Protein AF-A0A6S7HJU1-F1 (afdb_monomer_lite)

pLDDT: mean 85.13, std 16.77, range [39.44, 98.19]

Organism: Paramuricea clavata (NCBI:txid317549)

Secondary structure (DSSP, 8-state):
--HHHH-GGG--SS--HHHHHHHHHHHHHHHHHHHH-TT-SSTTTTTSPTTS-HHHHHHHHHHTTPPPPPPGGGHHHHHTTTHHHHHHHHHHT-SSGGGSPPHHHHHHHHHHHHHHHHH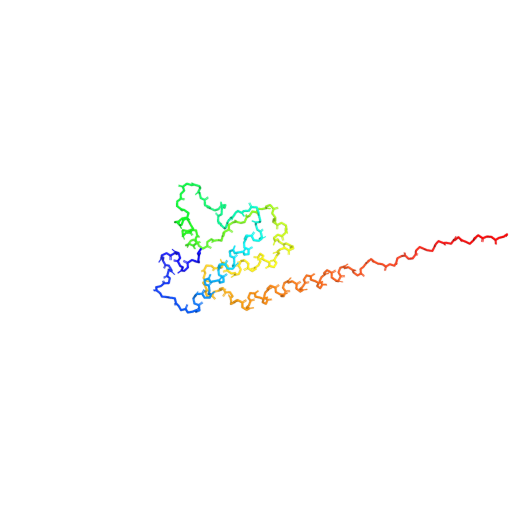HHHHHTTS--------------

Radius of gyration: 23.56 Å; chains: 1; bounding box: 69×28×81 Å

Structure (mmCIF, N/CA/C/O backbone):
data_AF-A0A6S7HJU1-F1
#
_entry.id   AF-A0A6S7HJU1-F1
#
loop_
_atom_site.group_PDB
_atom_site.id
_atom_site.type_symbol
_atom_site.label_atom_id
_atom_site.label_alt_id
_atom_site.label_comp_id
_atom_site.label_asym_id
_atom_site.label_entity_id
_atom_site.label_seq_id
_atom_site.pdbx_PDB_ins_code
_atom_site.Cartn_x
_atom_site.Cartn_y
_atom_site.Cartn_z
_atom_site.occupancy
_atom_site.B_iso_or_equiv
_atom_site.auth_seq_id
_atom_site.auth_comp_id
_atom_site.auth_asym_id
_atom_site.auth_atom_id
_atom_site.pdbx_PDB_model_num
ATOM 1 N N . MET A 1 1 ? 4.747 5.275 -5.268 1.00 88.94 1 MET A N 1
ATOM 2 C CA . MET A 1 1 ? 4.652 4.567 -6.567 1.00 88.94 1 MET A CA 1
ATOM 3 C C . MET A 1 1 ? 4.819 3.073 -6.321 1.00 88.94 1 MET A C 1
ATOM 5 O O . MET A 1 1 ? 5.404 2.730 -5.296 1.00 88.94 1 MET A O 1
ATOM 9 N N . ALA A 1 2 ? 4.270 2.217 -7.187 1.00 94.69 2 ALA A N 1
ATOM 10 C CA . ALA A 1 2 ? 4.447 0.766 -7.086 1.00 94.69 2 ALA A CA 1
ATOM 11 C C . ALA A 1 2 ? 5.865 0.339 -7.531 1.00 94.69 2 ALA A C 1
ATOM 13 O O . ALA A 1 2 ? 6.473 1.054 -8.337 1.00 94.69 2 ALA A O 1
ATOM 14 N N . PRO A 1 3 ? 6.408 -0.786 -7.026 1.00 94.94 3 PRO A N 1
ATOM 15 C CA . PRO A 1 3 ? 7.753 -1.257 -7.359 1.00 94.94 3 PRO A CA 1
ATOM 16 C C . PRO A 1 3 ? 7.989 -1.407 -8.861 1.00 94.94 3 PRO A C 1
ATOM 18 O O . PRO A 1 3 ? 8.983 -0.912 -9.371 1.00 94.94 3 PRO A O 1
ATOM 21 N N . GLU A 1 4 ? 7.044 -1.990 -9.587 1.00 95.31 4 GLU A N 1
ATOM 22 C CA . GLU A 1 4 ? 7.102 -2.230 -11.032 1.00 95.31 4 GLU A CA 1
ATOM 23 C C . GLU A 1 4 ? 6.998 -0.952 -11.887 1.00 95.31 4 GLU A C 1
ATOM 25 O O . GLU A 1 4 ? 7.102 -1.009 -13.108 1.00 95.31 4 GLU A O 1
ATOM 30 N N . ILE A 1 5 ? 6.811 0.209 -11.255 1.00 94.56 5 ILE A N 1
ATOM 31 C CA . ILE A 1 5 ? 6.892 1.529 -11.895 1.00 94.56 5 ILE A CA 1
ATOM 32 C C . ILE A 1 5 ? 8.218 2.220 -11.558 1.00 94.56 5 ILE A C 1
ATOM 34 O O . ILE A 1 5 ? 8.774 2.932 -12.391 1.00 94.56 5 ILE A O 1
ATOM 38 N N . LEU A 1 6 ? 8.716 2.034 -10.333 1.00 92.44 6 LEU A N 1
ATOM 39 C CA . LEU A 1 6 ? 9.854 2.785 -9.801 1.00 92.44 6 LEU A CA 1
ATOM 40 C C . LEU A 1 6 ? 11.195 2.055 -9.953 1.00 92.44 6 LEU A C 1
ATOM 42 O O . LEU A 1 6 ? 12.204 2.682 -10.255 1.00 92.44 6 LEU A O 1
ATOM 46 N N . VAL A 1 7 ? 11.212 0.742 -9.719 1.00 91.94 7 VAL A N 1
ATOM 47 C CA . VAL A 1 7 ? 12.427 -0.072 -9.605 1.00 91.94 7 VAL A CA 1
ATOM 48 C C . VAL A 1 7 ? 12.906 -0.483 -10.986 1.00 91.94 7 VAL A C 1
ATOM 50 O O . VAL A 1 7 ? 12.296 -1.323 -11.646 1.00 91.94 7 VAL A O 1
ATOM 53 N N . LYS A 1 8 ? 14.044 0.064 -11.421 1.00 87.56 8 LYS A N 1
ATOM 54 C CA . LYS A 1 8 ? 14.545 -0.104 -12.798 1.00 87.56 8 LYS A CA 1
ATOM 55 C C . LYS A 1 8 ? 14.724 -1.561 -13.215 1.00 87.56 8 LYS A C 1
ATOM 57 O O . LYS A 1 8 ? 14.483 -1.895 -14.371 1.00 87.56 8 LYS A O 1
ATOM 62 N N . SER A 1 9 ? 15.121 -2.438 -12.292 1.00 86.25 9 SER A N 1
ATOM 63 C CA . SER A 1 9 ? 15.359 -3.855 -12.594 1.00 86.25 9 SER A CA 1
ATOM 64 C C . SER A 1 9 ? 14.086 -4.666 -12.857 1.00 86.25 9 SER A C 1
ATOM 66 O O . SER A 1 9 ? 14.176 -5.724 -13.473 1.00 86.25 9 SER A O 1
ATOM 68 N N . CYS A 1 10 ? 12.917 -4.202 -12.408 1.00 84.25 10 CYS A N 1
ATOM 69 C CA . CYS A 1 10 ? 11.624 -4.860 -12.638 1.00 84.25 10 CYS A CA 1
ATOM 70 C C . CYS A 1 10 ? 10.558 -3.909 -13.204 1.00 84.25 10 CYS A C 1
ATOM 72 O O . CYS A 1 10 ? 9.368 -4.214 -13.154 1.00 84.25 10 CYS A O 1
ATOM 74 N N . CYS A 1 11 ? 10.987 -2.769 -13.751 1.00 90.62 11 CYS A N 1
ATOM 75 C CA . CYS A 1 11 ? 10.094 -1.763 -14.299 1.00 90.62 11 CYS A CA 1
ATOM 76 C C . CYS A 1 11 ? 9.361 -2.304 -15.535 1.00 90.62 11 CYS A C 1
ATOM 78 O O . CYS A 1 11 ? 9.965 -2.921 -16.422 1.00 90.62 11 CYS A O 1
ATOM 80 N N . LEU A 1 12 ? 8.053 -2.064 -15.597 1.00 90.94 12 LEU A N 1
ATOM 81 C CA . LEU A 1 12 ? 7.220 -2.413 -16.739 1.00 90.94 12 LEU A CA 1
ATOM 82 C C . LEU A 1 12 ? 7.686 -1.646 -17.982 1.00 90.94 12 LEU A C 1
ATOM 84 O O . LEU A 1 12 ? 7.680 -0.419 -18.020 1.00 90.94 12 LEU A O 1
ATOM 88 N N . LYS A 1 13 ? 8.042 -2.380 -19.040 1.00 90.75 13 LYS A N 1
ATOM 89 C CA . LYS A 1 13 ? 8.365 -1.790 -20.354 1.00 90.75 13 LYS A CA 1
ATOM 90 C C . LYS A 1 13 ? 7.117 -1.297 -21.093 1.00 90.75 13 LYS A C 1
ATOM 92 O O . LYS A 1 13 ? 7.195 -0.396 -21.920 1.00 90.75 13 LYS A O 1
ATOM 97 N N . SER A 1 14 ? 5.980 -1.912 -20.793 1.00 92.94 14 SER A N 1
ATOM 98 C CA . SER A 1 14 ? 4.642 -1.570 -21.264 1.00 92.94 14 SER A CA 1
ATOM 99 C C . SER A 1 14 ? 3.649 -1.999 -20.190 1.00 92.94 14 SER A C 1
ATOM 101 O O . SER A 1 14 ? 3.872 -3.033 -19.562 1.00 92.94 14 SER A O 1
ATOM 103 N N . ALA A 1 15 ? 2.566 -1.249 -20.002 1.00 94.00 15 ALA A N 1
ATOM 104 C CA . ALA A 1 15 ? 1.537 -1.576 -19.020 1.00 94.00 15 ALA A CA 1
ATOM 105 C C . ALA A 1 15 ? 0.236 -1.976 -19.721 1.00 94.00 15 ALA A C 1
ATOM 107 O O . ALA A 1 15 ? -0.316 -1.211 -20.516 1.00 94.00 15 ALA A O 1
ATOM 108 N N . SER A 1 16 ? -0.255 -3.174 -19.422 1.00 96.62 16 SER A N 1
ATOM 109 C CA . SER A 1 16 ? -1.626 -3.573 -19.717 1.00 96.62 16 SER A CA 1
ATOM 110 C C . SER A 1 16 ? -2.599 -2.925 -18.727 1.00 96.62 16 SER A C 1
ATOM 112 O O . SER A 1 16 ? -2.206 -2.389 -17.691 1.00 96.62 16 SER A O 1
ATOM 114 N N . LEU A 1 17 ? -3.901 -3.006 -19.012 1.00 96.81 17 LEU A N 1
ATOM 115 C CA . LEU A 1 17 ? -4.919 -2.554 -18.062 1.00 96.81 17 LEU A CA 1
ATOM 116 C C . LEU A 1 17 ? -4.845 -3.315 -16.726 1.00 96.81 17 LEU A C 1
ATOM 118 O O . LEU A 1 17 ? -5.127 -2.732 -15.682 1.00 96.81 17 LEU A O 1
ATOM 122 N N . ASP A 1 18 ? -4.492 -4.603 -16.750 1.00 96.06 18 ASP A N 1
ATOM 123 C CA . ASP A 1 18 ? -4.371 -5.394 -15.522 1.00 96.06 18 ASP A CA 1
ATOM 124 C C . ASP A 1 18 ? -3.184 -4.929 -14.671 1.00 96.06 18 ASP A C 1
ATOM 126 O O . ASP A 1 18 ? -3.334 -4.730 -13.467 1.00 96.06 18 ASP A O 1
ATOM 130 N N . ASP A 1 19 ? -2.053 -4.616 -15.310 1.00 96.31 19 ASP A N 1
ATOM 131 C CA . ASP A 1 19 ? -0.889 -4.050 -14.622 1.00 96.31 19 ASP A CA 1
ATOM 132 C C . ASP A 1 19 ? -1.253 -2.743 -13.908 1.00 96.31 19 ASP A C 1
ATOM 134 O O . ASP A 1 19 ? -0.949 -2.564 -12.729 1.00 96.31 19 ASP A O 1
ATOM 138 N N . LEU A 1 20 ? -1.984 -1.850 -14.587 1.00 96.81 20 LEU A N 1
ATOM 139 C CA . LEU A 1 20 ? -2.431 -0.586 -13.994 1.00 96.81 20 LEU A CA 1
ATOM 140 C C . LEU A 1 20 ? -3.358 -0.810 -12.791 1.00 96.81 20 LEU A C 1
ATOM 142 O O . LEU A 1 20 ? -3.202 -0.144 -11.770 1.00 96.81 20 LEU A O 1
ATOM 146 N N . LYS A 1 21 ? -4.255 -1.804 -12.845 1.00 97.75 21 LYS A N 1
ATOM 147 C CA . LYS A 1 21 ? -5.084 -2.174 -11.685 1.00 97.75 21 LYS A CA 1
ATOM 148 C C . LYS A 1 21 ? -4.238 -2.651 -10.505 1.00 97.75 21 LYS A C 1
ATOM 150 O O . LYS A 1 21 ? -4.543 -2.315 -9.363 1.00 97.75 21 LYS A O 1
ATOM 155 N N . LYS A 1 22 ? -3.175 -3.425 -10.744 1.00 97.69 22 LYS A N 1
ATOM 156 C CA . LYS A 1 22 ? -2.264 -3.880 -9.677 1.00 97.69 22 LYS A CA 1
ATOM 157 C C . LYS A 1 22 ? -1.454 -2.730 -9.077 1.00 97.69 22 LYS A C 1
ATOM 159 O O . LYS A 1 22 ? -1.184 -2.748 -7.871 1.00 97.69 22 LYS A O 1
ATOM 164 N N . VAL A 1 23 ? -1.108 -1.725 -9.880 1.00 97.38 23 VAL A N 1
ATOM 165 C CA . VAL A 1 23 ? -0.492 -0.472 -9.414 1.00 97.38 23 VAL A CA 1
ATOM 166 C C . VAL A 1 23 ? -1.470 0.321 -8.540 1.00 97.38 23 VAL A C 1
ATOM 168 O O . VAL A 1 23 ? -1.082 0.791 -7.467 1.00 97.38 23 VAL A O 1
ATOM 171 N N . ASP A 1 24 ? -2.742 0.408 -8.929 1.00 97.88 24 ASP A N 1
ATOM 172 C CA . ASP A 1 24 ? -3.781 1.067 -8.127 1.00 97.88 24 ASP A CA 1
ATOM 173 C C . ASP A 1 24 ? -4.029 0.338 -6.800 1.00 97.88 24 ASP A C 1
ATOM 175 O O . ASP A 1 24 ? -4.146 0.977 -5.753 1.00 97.88 24 ASP A O 1
ATOM 179 N N . VAL A 1 25 ? -4.027 -1.001 -6.798 1.00 98.19 25 VAL A N 1
ATOM 180 C CA . VAL A 1 25 ? -4.112 -1.799 -5.562 1.00 98.19 25 VAL A CA 1
ATOM 181 C C . VAL A 1 25 ? -2.931 -1.499 -4.636 1.00 98.19 25 VAL A C 1
ATOM 183 O O . VAL A 1 25 ? -3.126 -1.320 -3.435 1.00 98.19 25 VAL A O 1
ATOM 186 N N . TRP A 1 26 ? -1.713 -1.367 -5.164 1.00 97.50 26 TRP A N 1
ATOM 187 C CA . TRP A 1 26 ? -0.568 -0.944 -4.353 1.00 97.50 26 TRP A CA 1
ATOM 188 C C . TRP A 1 26 ? -0.781 0.442 -3.736 1.00 97.50 26 TRP A C 1
ATOM 190 O O . TRP A 1 26 ? -0.538 0.638 -2.541 1.00 97.50 26 TRP A O 1
ATOM 200 N N . ALA A 1 27 ? -1.254 1.406 -4.531 1.00 97.19 27 ALA A N 1
ATOM 201 C CA . ALA A 1 27 ? -1.548 2.752 -4.050 1.00 97.19 27 ALA A CA 1
ATOM 202 C C . ALA A 1 27 ? -2.624 2.740 -2.951 1.00 97.19 27 ALA A C 1
ATOM 204 O O . ALA A 1 27 ? -2.447 3.397 -1.925 1.00 97.19 27 ALA A O 1
ATOM 205 N N . LEU A 1 28 ? -3.673 1.927 -3.101 1.00 97.38 28 LEU A N 1
ATOM 206 C CA . LEU A 1 28 ? -4.677 1.691 -2.062 1.00 97.38 28 LEU A CA 1
ATOM 207 C C . LEU A 1 28 ? -4.036 1.156 -0.776 1.00 97.38 28 LEU A C 1
ATOM 209 O O . LEU A 1 28 ? -4.318 1.658 0.311 1.00 97.38 28 LEU A O 1
ATOM 213 N N . GLY A 1 29 ? -3.121 0.191 -0.885 1.00 96.94 29 GLY A N 1
ATOM 214 C CA . GLY A 1 29 ? -2.351 -0.313 0.250 1.00 96.94 29 GLY A CA 1
ATOM 215 C C . GLY A 1 29 ? -1.572 0.784 0.981 1.00 96.94 29 GLY A C 1
ATOM 216 O O . GLY A 1 29 ? -1.530 0.794 2.212 1.00 96.94 29 GLY A O 1
ATOM 217 N N . MET A 1 30 ? -1.006 1.747 0.251 1.00 96.75 30 MET A N 1
ATOM 218 C CA . MET A 1 30 ? -0.319 2.907 0.835 1.00 96.75 30 MET A CA 1
ATOM 219 C C . MET A 1 30 ? -1.277 3.910 1.490 1.00 96.75 30 MET A C 1
ATOM 221 O O . MET A 1 30 ? -0.920 4.528 2.489 1.00 96.75 30 MET A O 1
ATOM 225 N N . VAL A 1 31 ? -2.511 4.039 1.001 1.00 96.50 31 VAL A N 1
ATOM 226 C CA . VAL A 1 31 ? -3.555 4.805 1.703 1.00 96.50 31 VAL A CA 1
ATOM 227 C C . VAL A 1 31 ? -3.909 4.128 3.028 1.00 96.50 31 VAL A C 1
ATOM 229 O O . VAL A 1 31 ? -3.942 4.792 4.063 1.00 96.50 31 VAL A O 1
ATOM 232 N N . MET A 1 32 ? -4.087 2.803 3.028 1.00 96.38 32 MET A N 1
ATOM 233 C CA . MET A 1 32 ? -4.361 2.041 4.252 1.00 96.38 32 MET A CA 1
ATOM 234 C C . MET A 1 32 ? -3.227 2.161 5.277 1.00 96.38 32 MET A C 1
ATOM 236 O O . MET A 1 32 ? -3.505 2.237 6.472 1.00 96.38 32 MET A O 1
ATOM 240 N N . PHE A 1 33 ? -1.966 2.250 4.832 1.00 96.69 33 PHE A N 1
ATOM 241 C CA . PHE A 1 33 ? -0.824 2.533 5.711 1.00 96.69 33 PHE A CA 1
ATOM 242 C C . PHE A 1 33 ? -1.018 3.831 6.502 1.00 96.69 33 PHE A C 1
ATOM 244 O O . PHE A 1 33 ? -0.804 3.842 7.714 1.00 96.69 33 PHE A O 1
ATOM 251 N N . ASN A 1 34 ? -1.441 4.910 5.838 1.00 96.25 34 ASN A N 1
ATOM 252 C CA . ASN A 1 34 ? -1.644 6.204 6.491 1.00 96.25 34 ASN A CA 1
ATOM 253 C C . ASN A 1 34 ? -2.788 6.147 7.511 1.00 96.25 34 ASN A C 1
ATOM 255 O O . ASN A 1 34 ? -2.678 6.727 8.587 1.00 96.25 34 ASN A O 1
ATOM 259 N N . LEU A 1 35 ? -3.859 5.403 7.212 1.00 95.88 35 LEU A N 1
ATOM 260 C CA . LEU A 1 35 ? -4.982 5.239 8.140 1.00 95.88 35 LEU A CA 1
ATOM 261 C C . LEU A 1 35 ? -4.571 4.532 9.435 1.00 95.88 35 LEU A C 1
ATOM 263 O O . LEU A 1 35 ? -5.072 4.873 10.502 1.00 95.88 35 LEU 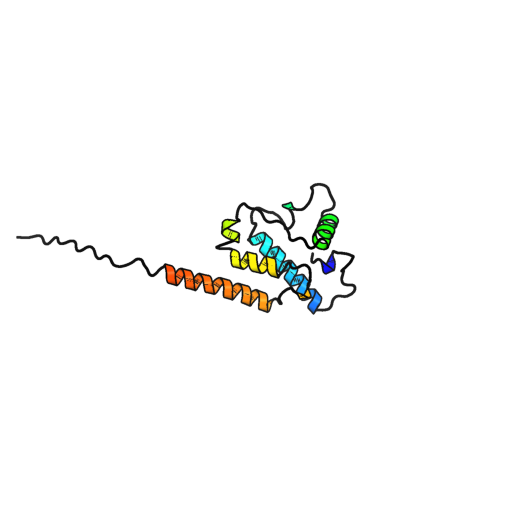A O 1
ATOM 267 N N . VAL A 1 36 ? -3.656 3.562 9.352 1.00 96.06 36 VAL A N 1
ATOM 268 C CA . VAL A 1 36 ? -3.179 2.822 10.531 1.00 96.06 36 VAL A CA 1
ATOM 269 C C . VAL A 1 36 ? -1.960 3.461 11.204 1.00 96.06 36 VAL A C 1
ATOM 271 O O . VAL A 1 36 ? -1.571 3.016 12.282 1.00 96.06 36 VAL A O 1
ATOM 274 N N . ASN A 1 37 ? -1.383 4.519 10.624 1.00 96.75 37 ASN A N 1
ATOM 275 C CA . ASN A 1 37 ? -0.265 5.294 11.177 1.00 96.75 37 ASN A CA 1
ATOM 276 C C . ASN A 1 37 ? -0.559 6.808 11.143 1.00 96.75 37 ASN A C 1
ATOM 278 O O . ASN A 1 37 ? 0.144 7.554 10.458 1.00 96.75 37 ASN A O 1
ATOM 282 N N . PRO A 1 38 ? -1.583 7.291 11.869 1.00 96.25 38 PRO A N 1
ATOM 283 C CA . PRO A 1 38 ? -2.030 8.684 11.767 1.00 96.25 38 PRO A CA 1
ATOM 284 C C . PRO A 1 38 ? -1.022 9.712 12.311 1.00 96.25 38 PRO A C 1
ATOM 286 O O . PRO A 1 38 ? -1.188 10.912 12.108 1.00 96.25 38 PRO A O 1
ATOM 289 N N . ASP A 1 39 ? 0.019 9.275 13.021 1.00 96.12 39 ASP A N 1
ATOM 290 C CA . ASP A 1 39 ? 1.129 10.117 13.474 1.00 96.12 39 ASP A CA 1
ATOM 291 C C . ASP A 1 39 ? 2.252 10.283 12.437 1.00 96.12 39 ASP A C 1
ATOM 293 O O . ASP A 1 39 ? 3.142 11.117 12.623 1.00 96.12 39 ASP A O 1
ATOM 297 N N . LEU A 1 40 ? 2.222 9.521 11.343 1.00 94.69 40 LEU A N 1
ATOM 298 C CA . LEU A 1 40 ? 3.141 9.674 10.219 1.00 94.69 40 LEU A CA 1
ATOM 299 C C . LEU A 1 40 ? 2.486 10.524 9.126 1.00 94.69 40 LEU A C 1
ATOM 301 O O . LEU A 1 40 ? 1.296 10.409 8.852 1.00 94.69 40 LEU A O 1
ATOM 305 N N . LYS A 1 41 ? 3.271 11.383 8.470 1.00 91.81 41 LYS A N 1
ATOM 306 C CA . LYS A 1 41 ? 2.774 12.239 7.381 1.00 91.81 41 LYS A CA 1
ATOM 307 C C . LYS A 1 41 ? 2.674 11.495 6.052 1.00 91.81 41 LYS A C 1
ATOM 309 O O . LYS A 1 41 ? 1.896 11.898 5.195 1.00 91.81 41 LYS A O 1
ATOM 314 N N . GLN A 1 42 ? 3.497 10.463 5.858 1.00 90.38 42 GLN A N 1
ATOM 315 C CA . GLN A 1 42 ? 3.579 9.712 4.607 1.00 90.38 42 GLN A CA 1
ATOM 316 C C . GLN A 1 42 ? 4.213 8.323 4.805 1.00 90.38 42 GLN A C 1
ATOM 318 O O . GLN A 1 42 ? 4.968 8.127 5.768 1.00 90.38 42 GLN A O 1
ATOM 323 N N . PRO A 1 43 ? 3.985 7.376 3.874 1.00 92.50 43 PRO A N 1
ATOM 324 C CA . PRO A 1 43 ? 4.709 6.109 3.836 1.00 92.50 43 PRO A CA 1
ATOM 325 C C . PRO A 1 43 ? 6.227 6.312 3.753 1.00 92.50 43 PRO A C 1
ATOM 327 O O . PRO A 1 43 ? 6.700 7.308 3.206 1.00 92.50 43 PRO A O 1
ATOM 330 N N . PHE A 1 44 ? 6.984 5.353 4.288 1.00 92.44 44 PHE A N 1
ATOM 331 C CA . PHE A 1 44 ? 8.454 5.358 4.357 1.00 92.44 44 PHE A CA 1
ATOM 332 C C . PHE A 1 44 ? 9.080 6.468 5.220 1.00 92.44 44 PHE A C 1
ATOM 334 O O . PHE A 1 44 ? 10.298 6.543 5.317 1.00 92.44 44 PHE A O 1
ATOM 341 N N . GLN A 1 45 ? 8.302 7.313 5.911 1.00 92.25 45 GLN A N 1
ATOM 342 C CA . GLN A 1 45 ? 8.850 8.411 6.728 1.00 92.25 45 GLN A CA 1
ATOM 343 C C . GLN A 1 45 ? 9.912 7.957 7.749 1.00 92.25 45 GLN A C 1
ATOM 345 O O . GLN A 1 45 ? 10.819 8.724 8.061 1.00 92.25 45 GLN A O 1
ATOM 350 N N . LEU A 1 46 ? 9.783 6.739 8.284 1.00 92.56 46 LEU A N 1
ATOM 351 C CA . LEU A 1 46 ? 10.721 6.169 9.256 1.00 92.56 46 LEU A CA 1
ATOM 352 C C . LEU A 1 46 ? 11.888 5.410 8.609 1.00 92.56 46 LEU A C 1
ATOM 354 O O . LEU A 1 46 ? 12.882 5.150 9.278 1.00 92.56 46 LEU A O 1
ATOM 358 N N . ASP A 1 47 ? 11.764 5.053 7.332 1.00 91.12 47 ASP A N 1
ATOM 359 C CA . ASP A 1 47 ? 12.731 4.224 6.608 1.00 91.12 47 ASP A CA 1
ATOM 360 C C . ASP A 1 47 ? 13.769 5.058 5.848 1.00 91.12 47 ASP A C 1
ATOM 362 O O . ASP A 1 47 ? 14.847 4.564 5.520 1.00 91.12 47 ASP A O 1
ATOM 366 N N . LEU A 1 48 ? 13.437 6.316 5.541 1.00 90.06 48 LEU A N 1
ATOM 367 C CA . LEU A 1 48 ? 14.263 7.197 4.723 1.00 90.06 48 LEU A CA 1
ATOM 368 C C . LEU A 1 48 ? 15.174 8.075 5.585 1.00 90.06 48 LEU A C 1
ATOM 370 O O . LEU A 1 48 ? 14.752 8.682 6.572 1.00 90.06 48 LEU A O 1
ATOM 374 N N . VAL A 1 49 ? 16.425 8.202 5.153 1.00 87.81 49 VAL A N 1
ATOM 375 C CA . VAL A 1 49 ? 17.399 9.136 5.713 1.00 87.81 49 VAL A CA 1
ATOM 376 C C . VAL A 1 49 ? 17.070 10.546 5.227 1.00 87.81 49 VAL A C 1
ATOM 378 O O . VAL A 1 49 ? 16.806 10.769 4.039 1.00 87.81 49 VAL A O 1
ATOM 381 N N . ARG A 1 50 ? 17.079 11.505 6.161 1.00 79.31 50 ARG A N 1
ATOM 382 C CA . ARG A 1 50 ? 16.889 12.930 5.855 1.00 79.31 50 ARG A CA 1
ATOM 383 C C . ARG A 1 50 ? 18.033 13.428 4.963 1.00 79.31 50 ARG A C 1
ATOM 385 O O . ARG A 1 50 ? 19.156 12.959 5.086 1.00 79.31 50 ARG A O 1
ATOM 392 N N . ASP A 1 51 ? 17.716 14.354 4.062 1.00 81.31 51 ASP A N 1
ATOM 393 C CA . ASP A 1 51 ? 18.663 15.032 3.156 1.00 81.31 51 ASP A CA 1
ATOM 394 C C . ASP A 1 51 ? 19.246 14.191 2.001 1.00 81.31 51 ASP A C 1
ATOM 396 O O . ASP A 1 51 ? 20.058 14.689 1.223 1.00 81.31 51 ASP A O 1
ATOM 400 N N . ALA A 1 52 ? 18.782 12.952 1.815 1.00 84.56 52 ALA A N 1
ATOM 401 C CA . ALA A 1 52 ? 19.070 12.145 0.628 1.00 84.56 52 ALA A CA 1
ATOM 402 C C . ALA A 1 52 ? 17.868 12.089 -0.335 1.00 84.56 52 ALA A C 1
ATOM 404 O O . ALA A 1 52 ? 16.729 12.388 0.033 1.00 84.56 52 ALA A O 1
ATOM 405 N N . SER A 1 53 ? 18.111 11.681 -1.585 1.00 89.94 53 SER A N 1
ATOM 406 C CA . SER A 1 53 ? 17.053 11.521 -2.589 1.00 89.94 53 SER A CA 1
ATOM 407 C C . SER A 1 53 ? 16.015 10.505 -2.111 1.00 89.94 53 SER A C 1
ATOM 409 O O . SER A 1 53 ? 16.297 9.313 -1.981 1.00 89.94 53 SER A O 1
ATOM 411 N N . ALA A 1 54 ? 14.798 10.972 -1.829 1.00 87.94 54 ALA A N 1
ATOM 412 C CA . ALA A 1 54 ? 13.717 10.108 -1.359 1.00 87.94 54 ALA A CA 1
ATOM 413 C C . ALA A 1 54 ? 13.357 9.038 -2.400 1.00 87.94 54 ALA A C 1
ATOM 415 O O . ALA A 1 54 ? 13.065 7.903 -2.044 1.00 87.94 54 ALA A O 1
ATOM 416 N N . ILE A 1 55 ? 13.416 9.387 -3.688 1.00 89.38 55 ILE A N 1
ATOM 417 C CA . ILE A 1 55 ? 13.082 8.475 -4.786 1.00 89.38 55 ILE A CA 1
ATOM 418 C C . ILE A 1 55 ? 14.076 7.314 -4.857 1.00 89.38 55 ILE A C 1
ATOM 420 O O . ILE A 1 55 ? 13.645 6.166 -4.905 1.00 89.38 55 ILE A O 1
ATOM 424 N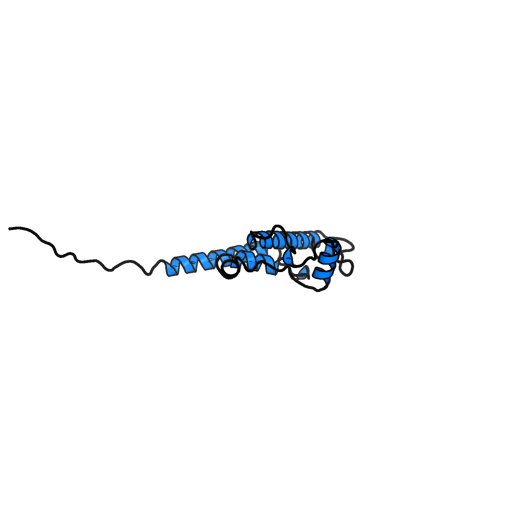 N . GLU A 1 56 ? 15.380 7.593 -4.814 1.00 90.94 56 GLU A N 1
ATOM 425 C CA . GLU A 1 56 ? 16.423 6.559 -4.901 1.00 90.94 56 GLU A CA 1
ATOM 426 C C . GLU A 1 56 ? 16.393 5.629 -3.687 1.00 90.94 56 GLU A C 1
ATOM 428 O O . GLU A 1 56 ? 16.527 4.414 -3.818 1.00 90.94 56 GLU A O 1
ATOM 433 N N . GLN A 1 57 ? 16.154 6.188 -2.501 1.00 92.25 57 GLN A N 1
ATOM 434 C CA . GLN A 1 57 ? 16.027 5.397 -1.283 1.00 92.25 57 GLN A CA 1
ATOM 435 C C . GLN A 1 57 ? 14.780 4.508 -1.301 1.00 92.25 57 GLN A C 1
ATOM 437 O O . GLN A 1 57 ? 14.867 3.343 -0.924 1.00 92.25 57 GLN A O 1
ATOM 442 N N . VAL A 1 58 ? 13.631 5.020 -1.759 1.00 91.62 58 VAL A N 1
ATOM 443 C CA . VAL A 1 58 ? 12.420 4.200 -1.922 1.00 91.62 58 VAL A CA 1
ATOM 444 C C . VAL A 1 58 ? 12.645 3.126 -2.987 1.00 91.62 58 VAL A C 1
ATOM 446 O O . VAL A 1 58 ? 12.254 1.984 -2.768 1.00 91.62 58 VAL A O 1
ATOM 449 N N . GLU A 1 59 ? 13.302 3.448 -4.105 1.00 92.88 59 GLU A N 1
ATOM 450 C CA . GLU A 1 59 ? 13.661 2.468 -5.137 1.00 92.88 59 GLU A CA 1
ATOM 451 C C . GLU A 1 59 ? 14.486 1.319 -4.540 1.00 92.88 59 GLU A C 1
ATOM 453 O O . GLU A 1 59 ? 14.113 0.153 -4.675 1.00 92.88 59 GLU A O 1
ATOM 458 N N . GLU A 1 60 ? 15.558 1.642 -3.816 1.00 91.44 60 GLU A N 1
ATOM 459 C CA . GLU A 1 60 ? 16.425 0.658 -3.166 1.00 91.44 60 GLU A CA 1
ATOM 460 C C . GLU A 1 60 ? 15.675 -0.158 -2.106 1.00 91.44 60 GLU A C 1
ATOM 462 O O . GLU A 1 60 ? 15.783 -1.383 -2.053 1.00 91.44 60 GLU A O 1
ATOM 467 N N . PHE A 1 61 ? 14.858 0.497 -1.286 1.00 91.19 61 PHE A N 1
ATOM 468 C CA . PHE A 1 61 ? 14.074 -0.159 -0.246 1.00 91.19 61 PHE A CA 1
ATOM 469 C C . PHE A 1 61 ? 13.094 -1.188 -0.829 1.00 91.19 61 PHE A C 1
ATOM 471 O O . PHE A 1 61 ? 13.001 -2.316 -0.335 1.00 91.19 61 PHE A O 1
ATOM 478 N N . LEU A 1 62 ? 12.411 -0.826 -1.920 1.00 92.19 62 LEU A N 1
ATOM 479 C CA . LEU A 1 62 ? 11.507 -1.716 -2.647 1.00 92.19 62 LEU A CA 1
ATOM 480 C C . LEU A 1 62 ? 12.261 -2.832 -3.376 1.00 92.19 62 LEU A C 1
ATOM 482 O O . LEU A 1 62 ? 11.800 -3.974 -3.376 1.00 92.19 62 LEU A O 1
ATOM 486 N N . ARG A 1 63 ? 13.441 -2.542 -3.940 1.00 90.75 63 ARG A N 1
ATOM 487 C CA . ARG A 1 63 ? 14.321 -3.542 -4.566 1.00 90.75 63 ARG A CA 1
ATOM 488 C C . ARG A 1 63 ? 14.758 -4.619 -3.572 1.00 90.75 63 ARG A C 1
ATOM 490 O O . ARG A 1 63 ? 14.855 -5.786 -3.941 1.00 90.75 63 ARG A O 1
ATOM 497 N N . LEU A 1 64 ? 14.980 -4.246 -2.311 1.00 90.44 64 LEU A N 1
ATOM 498 C CA . LEU A 1 64 ? 15.299 -5.174 -1.221 1.00 90.44 64 LEU A CA 1
ATOM 499 C C . LEU A 1 64 ? 14.084 -5.974 -0.716 1.00 90.44 64 LEU A C 1
ATOM 501 O O . LEU A 1 64 ? 14.229 -6.774 0.207 1.00 90.44 64 LEU A O 1
ATOM 505 N N . GLY A 1 65 ? 12.891 -5.769 -1.281 1.00 86.44 65 GLY A N 1
ATOM 506 C CA . GLY A 1 65 ? 11.682 -6.486 -0.878 1.00 86.44 65 GLY A CA 1
ATOM 507 C C . GLY A 1 65 ? 11.132 -6.065 0.487 1.00 86.44 65 GLY A C 1
ATOM 508 O O . GLY A 1 65 ? 10.337 -6.798 1.073 1.00 86.44 65 GLY A O 1
ATOM 509 N N . LYS A 1 66 ? 11.568 -4.918 1.023 1.00 87.12 66 LYS A N 1
ATOM 510 C CA . LYS A 1 66 ? 11.156 -4.444 2.347 1.00 87.12 66 LYS A CA 1
ATOM 511 C C . LYS A 1 66 ? 9.785 -3.765 2.293 1.00 87.12 66 LYS A C 1
ATOM 513 O O . LYS A 1 66 ? 9.412 -3.155 1.292 1.00 87.12 66 LYS A O 1
ATOM 518 N N . GLN A 1 67 ? 9.052 -3.842 3.402 1.00 85.81 67 GLN A N 1
ATOM 519 C CA . GLN A 1 67 ? 7.803 -3.105 3.613 1.00 85.81 67 GLN A CA 1
ATOM 520 C C . GLN A 1 67 ? 8.040 -1.884 4.495 1.00 85.81 67 GLN A C 1
ATOM 522 O O . GLN A 1 67 ? 8.924 -1.904 5.348 1.00 85.81 67 GLN A O 1
ATOM 527 N N . SER A 1 68 ? 7.262 -0.825 4.268 1.00 88.62 68 SER A N 1
ATOM 528 C CA . SER A 1 68 ? 7.373 0.425 5.021 1.00 88.62 68 SER A CA 1
ATOM 529 C C . SER A 1 68 ? 7.167 0.195 6.516 1.00 88.62 68 SER A C 1
ATOM 531 O O . SER A 1 68 ? 6.183 -0.437 6.916 1.00 88.62 68 SER A O 1
ATOM 533 N N . SER A 1 69 ? 8.045 0.761 7.338 1.00 91.56 69 SER A N 1
ATOM 534 C CA . SER A 1 69 ? 7.942 0.678 8.791 1.00 91.56 69 SER A CA 1
ATOM 535 C C . SER A 1 69 ? 6.835 1.593 9.311 1.00 91.56 69 SER A C 1
ATOM 537 O O . SER A 1 69 ? 6.785 2.783 8.994 1.00 91.56 69 SER A O 1
ATOM 539 N N . GLY A 1 70 ? 5.942 1.033 10.127 1.00 91.25 70 GLY A N 1
ATOM 540 C CA . GLY A 1 70 ? 4.913 1.781 10.849 1.00 91.25 70 GLY A CA 1
ATOM 541 C C . GLY A 1 70 ? 5.409 2.338 12.186 1.00 91.25 70 GLY A C 1
ATOM 542 O O . GLY A 1 70 ? 6.444 1.925 12.711 1.00 91.25 70 GLY A O 1
ATOM 543 N N . SER A 1 71 ? 4.644 3.265 12.757 1.00 92.12 71 SER A N 1
ATOM 544 C CA . SER A 1 71 ? 4.870 3.766 14.112 1.00 92.12 71 SER A CA 1
ATOM 545 C C . SER A 1 71 ? 4.367 2.769 15.154 1.00 92.12 71 SER A C 1
ATOM 547 O O . SER A 1 71 ? 3.274 2.216 15.030 1.00 92.12 71 SER A O 1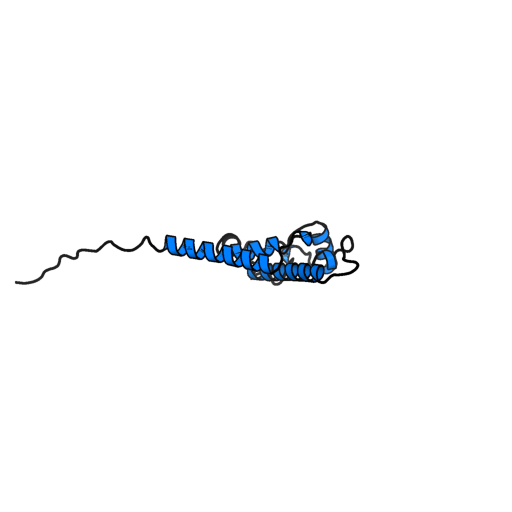
ATOM 549 N N . ASN A 1 72 ? 5.121 2.603 16.244 1.00 93.62 72 ASN A N 1
ATOM 550 C CA . ASN A 1 72 ? 4.693 1.783 17.382 1.00 93.62 72 ASN A CA 1
ATOM 551 C C . ASN A 1 72 ? 3.617 2.464 18.249 1.00 93.62 72 ASN A C 1
ATOM 553 O O . ASN A 1 72 ? 3.029 1.805 19.105 1.00 93.62 72 ASN A O 1
ATOM 557 N N . LYS A 1 73 ? 3.331 3.758 18.037 1.00 95.94 73 LYS A N 1
ATOM 558 C CA . LYS A 1 73 ? 2.402 4.544 18.868 1.00 95.94 73 LYS A CA 1
ATOM 559 C C . LYS A 1 73 ? 0.992 3.947 18.934 1.00 95.94 73 LYS A C 1
ATOM 561 O O . LYS A 1 73 ? 0.345 4.029 19.972 1.00 95.94 73 LYS A O 1
ATOM 566 N N . TYR A 1 74 ? 0.536 3.332 17.843 1.00 94.81 74 TYR A N 1
ATOM 567 C CA . TYR A 1 74 ? -0.802 2.742 17.724 1.00 94.81 74 TYR A CA 1
ATOM 568 C C . TYR A 1 74 ? -0.773 1.221 17.556 1.00 94.81 74 TYR A C 1
ATOM 570 O O . TYR A 1 74 ? -1.763 0.638 17.120 1.00 94.81 74 TYR A O 1
ATOM 578 N N . LYS A 1 75 ? 0.339 0.565 17.911 1.00 94.44 75 LYS A N 1
ATOM 579 C CA . LYS A 1 75 ? 0.555 -0.867 17.663 1.00 94.44 75 LYS A CA 1
ATOM 580 C C . LYS A 1 75 ? -0.597 -1.740 18.169 1.00 94.44 75 LYS A C 1
ATOM 582 O O . LYS A 1 75 ? -1.116 -2.554 17.413 1.00 94.44 75 LYS A O 1
ATOM 587 N N . THR A 1 76 ? -1.078 -1.497 19.390 1.00 95.31 76 THR A N 1
ATOM 588 C CA . THR A 1 76 ? -2.222 -2.236 19.945 1.00 95.31 76 THR A CA 1
ATOM 589 C C . THR A 1 76 ? -3.464 -2.104 19.065 1.00 95.31 76 THR A C 1
ATOM 591 O O . THR A 1 76 ? -4.108 -3.106 18.776 1.00 95.31 76 THR A O 1
ATOM 594 N N . LEU A 1 77 ? -3.794 -0.901 18.579 1.00 94.69 77 LEU A N 1
ATOM 595 C CA . LEU A 1 77 ? -4.941 -0.698 17.686 1.00 94.69 77 LEU A CA 1
ATOM 596 C C . LEU A 1 77 ? -4.721 -1.366 16.326 1.00 94.69 77 LEU A C 1
ATOM 598 O O . LEU A 1 77 ? -5.634 -2.017 15.826 1.00 94.69 77 LEU A O 1
ATOM 602 N N . GLN A 1 78 ? -3.519 -1.264 15.753 1.00 94.81 78 GLN A N 1
ATOM 603 C CA . GLN A 1 78 ? -3.140 -1.928 14.497 1.00 94.81 78 GLN A CA 1
ATOM 604 C C . GLN A 1 78 ? -3.294 -3.455 14.568 1.00 94.81 78 GLN A C 1
ATOM 606 O O . GLN A 1 78 ? -3.658 -4.085 13.576 1.00 94.81 78 GLN A O 1
ATOM 611 N N . GLU A 1 79 ? -3.032 -4.046 15.734 1.00 93.06 79 GLU A N 1
ATOM 612 C CA . GLU A 1 79 ? -3.133 -5.488 15.986 1.00 93.06 79 GLU A CA 1
ATOM 613 C C . GLU A 1 79 ? -4.539 -5.925 16.429 1.00 93.06 79 GLU A C 1
ATOM 615 O O . GLU A 1 79 ? -4.876 -7.101 16.314 1.00 93.06 79 GLU A O 1
ATOM 620 N N . THR A 1 80 ? -5.386 -4.986 16.865 1.00 91.56 80 THR A N 1
ATOM 621 C CA . THR A 1 80 ? -6.755 -5.243 17.336 1.00 91.56 80 THR A CA 1
ATOM 622 C C . THR A 1 80 ? -7.779 -4.527 16.457 1.00 91.56 80 THR A C 1
ATOM 624 O O . THR A 1 80 ? -8.096 -5.010 15.370 1.00 91.56 80 THR A O 1
ATOM 627 N N . THR A 1 81 ? -8.321 -3.381 16.87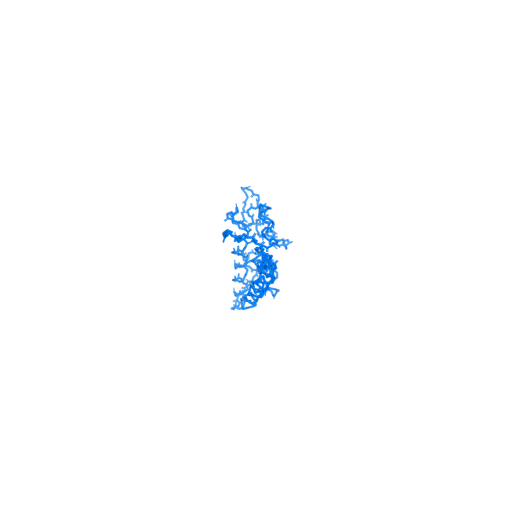5 1.00 91.88 81 THR A N 1
ATOM 628 C CA . THR A 1 81 ? -9.429 -2.652 16.238 1.00 91.88 81 THR A CA 1
ATOM 629 C C . THR A 1 81 ? -9.186 -2.365 14.755 1.00 91.88 81 THR A C 1
ATOM 631 O O . THR A 1 81 ? -10.068 -2.616 13.934 1.00 91.88 81 THR A O 1
ATOM 634 N N . TRP A 1 82 ? -7.980 -1.950 14.380 1.00 94.25 82 TRP A N 1
ATOM 635 C CA . TRP A 1 82 ? -7.591 -1.606 13.008 1.00 94.25 82 TRP A CA 1
ATOM 636 C C . TRP A 1 82 ? -6.968 -2.768 12.227 1.00 94.25 82 TRP A C 1
ATOM 638 O O . TRP A 1 82 ? -6.560 -2.578 11.080 1.00 94.25 82 TRP A O 1
ATOM 648 N N . LEU A 1 83 ? -6.950 -3.980 12.793 1.00 92.50 83 LEU A N 1
ATOM 649 C CA . LEU A 1 83 ? -6.443 -5.181 12.125 1.00 92.50 83 LEU A CA 1
ATOM 650 C C . LEU A 1 83 ? -6.994 -5.386 10.700 1.00 92.50 83 LEU A C 1
ATOM 652 O O . LEU A 1 83 ? -6.199 -5.760 9.836 1.00 92.50 83 LEU A O 1
ATOM 656 N N . PRO A 1 84 ? -8.287 -5.126 10.392 1.00 93.38 84 PRO A N 1
ATOM 657 C CA . PRO A 1 84 ? -8.787 -5.238 9.021 1.00 93.38 84 PRO A CA 1
ATOM 658 C C . PRO A 1 84 ? -8.041 -4.332 8.036 1.00 93.38 84 PRO A C 1
ATOM 660 O O . PRO A 1 84 ? -7.596 -4.782 6.981 1.00 93.38 84 PRO A O 1
ATOM 663 N N . ILE A 1 85 ? -7.826 -3.074 8.424 1.00 95.06 85 ILE A N 1
ATOM 664 C CA . ILE A 1 85 ? -7.123 -2.073 7.616 1.00 95.06 85 ILE A CA 1
ATOM 665 C C . ILE A 1 85 ? -5.641 -2.457 7.486 1.00 95.06 85 ILE A C 1
ATOM 667 O O . ILE A 1 85 ? -5.089 -2.445 6.384 1.00 95.06 85 ILE A O 1
ATOM 671 N N . ALA A 1 86 ? -5.010 -2.884 8.585 1.00 94.44 86 ALA A N 1
ATOM 672 C CA . ALA A 1 86 ? -3.614 -3.320 8.591 1.00 94.44 86 ALA A CA 1
ATOM 673 C C . ALA A 1 86 ? -3.381 -4.564 7.711 1.00 94.44 86 ALA A C 1
ATOM 675 O O . ALA A 1 86 ? -2.361 -4.656 7.026 1.00 94.44 86 ALA A O 1
ATOM 676 N N . LYS A 1 87 ? -4.328 -5.512 7.681 1.00 94.19 87 LYS A N 1
ATOM 677 C CA . LYS A 1 87 ? -4.277 -6.686 6.794 1.00 94.19 87 LYS A CA 1
ATOM 678 C C . LYS A 1 87 ? -4.411 -6.292 5.325 1.00 94.19 87 LYS A C 1
ATOM 680 O O . LYS A 1 87 ? -3.614 -6.757 4.512 1.00 94.19 87 LYS A O 1
ATOM 685 N N . VAL A 1 88 ? -5.359 -5.413 4.986 1.00 95.06 88 VAL A N 1
ATOM 686 C CA . VAL A 1 88 ? -5.493 -4.916 3.607 1.00 95.06 88 VAL A CA 1
ATOM 687 C C . VAL A 1 88 ? -4.220 -4.212 3.157 1.00 95.06 88 VAL A C 1
ATOM 689 O O . VAL A 1 88 ? -3.735 -4.517 2.070 1.00 95.06 88 VAL A O 1
ATOM 692 N N . HIS A 1 89 ? -3.637 -3.350 3.997 1.00 95.50 89 HIS A N 1
ATOM 693 C CA . HIS A 1 89 ? -2.341 -2.734 3.716 1.00 95.50 89 HIS A CA 1
ATOM 694 C C . HIS A 1 89 ? -1.298 -3.790 3.322 1.00 95.50 89 HIS A C 1
ATOM 696 O O . HIS A 1 89 ? -0.775 -3.731 2.212 1.00 95.50 89 HIS A O 1
AT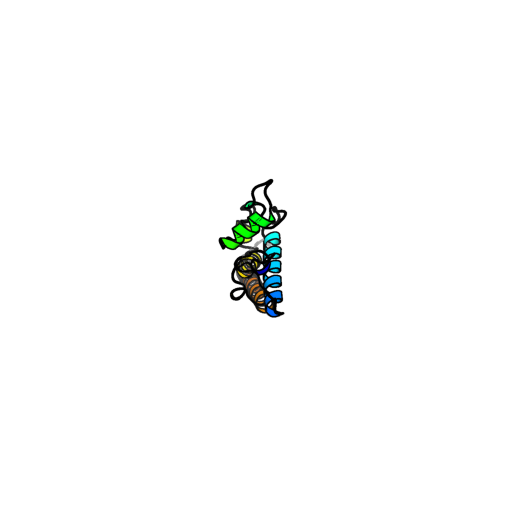OM 702 N N . ARG A 1 90 ? -1.053 -4.790 4.181 1.00 94.81 90 ARG A N 1
ATOM 703 C CA . ARG A 1 90 ? -0.026 -5.825 3.955 1.00 94.81 90 ARG A CA 1
ATOM 704 C C . ARG A 1 90 ? -0.247 -6.617 2.666 1.00 94.81 90 ARG A C 1
ATOM 706 O O . ARG A 1 90 ? 0.715 -6.875 1.951 1.00 94.81 90 ARG A O 1
ATOM 713 N N . ASN A 1 91 ? -1.493 -6.981 2.364 1.00 95.31 91 ASN A N 1
ATOM 714 C CA . ASN A 1 91 ? -1.827 -7.765 1.170 1.00 95.31 91 ASN A CA 1
ATOM 715 C C . ASN A 1 91 ? -1.680 -6.945 -0.119 1.00 95.31 91 ASN A C 1
ATOM 717 O O . ASN A 1 91 ? -1.282 -7.472 -1.156 1.00 95.31 91 ASN A O 1
ATOM 721 N N . CYS A 1 92 ? -1.993 -5.651 -0.061 1.00 97.06 92 CYS A N 1
ATOM 722 C CA . CYS A 1 92 ? -1.910 -4.756 -1.211 1.00 97.06 92 CYS A CA 1
ATOM 723 C C . CYS A 1 92 ? -0.474 -4.300 -1.510 1.00 97.06 92 CYS A C 1
ATOM 725 O O . CYS A 1 92 ? -0.153 -4.018 -2.661 1.00 97.06 92 CYS A O 1
ATOM 727 N N . THR A 1 93 ? 0.400 -4.235 -0.499 1.00 95.88 93 THR A N 1
ATOM 728 C CA . THR A 1 93 ? 1.788 -3.750 -0.624 1.00 95.88 93 THR A CA 1
ATOM 729 C C . THR A 1 93 ? 2.823 -4.875 -0.725 1.00 95.88 93 THR A C 1
ATOM 731 O O . THR A 1 93 ? 3.983 -4.723 -0.334 1.00 95.88 93 THR A O 1
ATOM 734 N N . VAL A 1 94 ? 2.427 -6.027 -1.272 1.00 94.00 94 VAL A N 1
ATOM 735 C CA . VAL A 1 94 ? 3.370 -7.081 -1.670 1.00 94.00 94 VAL A CA 1
ATOM 736 C C . VAL A 1 94 ? 4.126 -6.624 -2.917 1.00 94.00 94 VAL A C 1
ATOM 738 O O . VAL A 1 94 ? 3.517 -6.134 -3.870 1.00 94.00 94 VAL A O 1
ATOM 741 N N . VAL A 1 95 ? 5.455 -6.768 -2.919 1.00 92.31 95 VAL A N 1
ATOM 742 C CA . VAL A 1 95 ? 6.299 -6.263 -4.017 1.00 92.31 95 VAL A CA 1
ATOM 743 C C . VAL A 1 95 ? 5.938 -6.905 -5.355 1.00 92.31 95 VAL A C 1
ATOM 745 O O . VAL A 1 95 ? 5.802 -6.196 -6.347 1.00 92.31 95 VAL A O 1
ATOM 748 N N . ASP A 1 96 ? 5.697 -8.214 -5.365 1.00 92.62 96 ASP A N 1
ATOM 749 C CA . ASP A 1 96 ? 5.235 -8.951 -6.541 1.00 92.62 96 ASP A CA 1
ATOM 750 C C . ASP A 1 96 ? 3.763 -8.607 -6.874 1.00 92.62 96 ASP A C 1
ATOM 752 O O . ASP A 1 96 ? 2.870 -8.950 -6.089 1.00 92.62 96 ASP A O 1
ATOM 756 N N . PRO A 1 97 ? 3.479 -7.949 -8.018 1.00 94.81 97 PRO A N 1
ATOM 757 C CA . PRO A 1 97 ? 2.127 -7.522 -8.382 1.00 94.81 97 PRO A CA 1
ATOM 758 C C . PRO A 1 97 ? 1.164 -8.688 -8.637 1.00 94.81 97 PRO A C 1
ATOM 760 O O . PRO A 1 97 ? -0.045 -8.545 -8.429 1.00 94.81 97 PRO A O 1
ATOM 763 N N . ILE A 1 98 ? 1.665 -9.866 -9.023 1.00 94.50 98 ILE A N 1
ATOM 764 C CA . ILE A 1 98 ? 0.819 -11.040 -9.280 1.00 94.50 98 ILE A CA 1
ATOM 765 C C . ILE A 1 98 ? 0.171 -11.510 -7.976 1.00 94.50 98 ILE A C 1
ATOM 767 O O . ILE A 1 98 ? -1.002 -11.873 -7.968 1.00 94.50 98 ILE A O 1
ATOM 771 N N . LYS A 1 99 ? 0.900 -11.406 -6.860 1.00 95.69 99 LYS A N 1
ATOM 772 C CA . LYS A 1 99 ? 0.439 -11.808 -5.523 1.00 95.69 99 LYS A CA 1
ATOM 773 C C . LYS A 1 99 ? -0.526 -10.820 -4.874 1.00 95.69 99 LYS A C 1
ATOM 775 O O . LYS A 1 99 ? -1.108 -11.143 -3.842 1.00 95.69 99 LYS A O 1
ATOM 780 N N . ARG A 1 100 ? -0.683 -9.619 -5.436 1.00 96.75 100 ARG A N 1
ATOM 781 C CA . ARG A 1 100 ? -1.640 -8.640 -4.910 1.00 96.75 100 ARG A CA 1
ATOM 782 C C . ARG A 1 100 ? -3.069 -9.079 -5.245 1.00 96.75 100 ARG A C 1
ATOM 784 O O . ARG A 1 100 ? -3.305 -9.509 -6.376 1.00 96.75 100 ARG A O 1
ATOM 791 N N . PRO A 1 101 ? -4.026 -8.926 -4.323 1.00 97.25 101 PRO A N 1
ATOM 792 C CA . PRO A 1 101 ? -5.430 -9.202 -4.607 1.00 97.25 101 PRO A CA 1
ATOM 793 C C . PRO A 1 101 ? -5.989 -8.240 -5.664 1.00 97.25 101 PRO A C 1
ATOM 795 O O . PRO A 1 101 ? -5.508 -7.117 -5.828 1.00 97.25 101 PRO A O 1
ATOM 798 N N . ALA A 1 102 ? -7.040 -8.649 -6.362 1.00 97.25 102 ALA A N 1
ATOM 799 C CA . ALA A 1 102 ? -7.884 -7.742 -7.125 1.00 97.25 102 ALA A CA 1
ATOM 800 C C . ALA A 1 102 ? -8.695 -6.838 -6.180 1.00 97.25 102 ALA A C 1
ATOM 802 O O . ALA A 1 102 ? -8.989 -7.199 -5.042 1.00 97.25 102 ALA A O 1
ATOM 803 N N . ALA A 1 103 ? -9.133 -5.673 -6.662 1.00 96.56 103 ALA A N 1
ATOM 804 C CA . ALA A 1 103 ? -9.908 -4.730 -5.847 1.00 96.56 103 ALA A CA 1
ATOM 805 C C . ALA A 1 103 ? -11.184 -5.351 -5.237 1.00 96.56 103 ALA A C 1
ATOM 807 O O . ALA A 1 103 ? -11.540 -5.048 -4.099 1.00 96.56 103 ALA A O 1
ATOM 808 N N . LEU A 1 104 ? -11.849 -6.256 -5.965 1.00 96.56 104 LEU A N 1
ATOM 809 C CA . LEU A 1 104 ? -13.019 -6.974 -5.451 1.00 96.56 104 LEU A CA 1
ATOM 810 C C . LEU A 1 104 ? -12.654 -7.916 -4.292 1.00 96.56 104 LEU A C 1
ATOM 812 O O . LEU A 1 104 ? -13.372 -7.976 -3.299 1.00 96.56 104 LEU A O 1
ATOM 816 N N . GLU A 1 105 ? -11.519 -8.605 -4.387 1.00 96.06 105 GLU A N 1
ATOM 817 C CA . GLU A 1 105 ? -11.016 -9.471 -3.316 1.00 96.06 105 GLU A CA 1
ATOM 818 C C . GLU A 1 105 ? -10.611 -8.639 -2.091 1.00 96.06 105 GLU A C 1
ATOM 820 O O . GLU A 1 105 ? -10.890 -9.027 -0.960 1.00 96.06 105 GLU A O 1
ATOM 825 N N . VAL A 1 106 ? -10.030 -7.448 -2.293 1.00 95.81 106 VAL A N 1
ATOM 826 C CA . VAL A 1 106 ? -9.751 -6.497 -1.201 1.00 95.81 106 VAL A CA 1
ATOM 827 C C . VAL A 1 106 ? -11.031 -6.126 -0.456 1.00 95.81 106 VAL A C 1
ATOM 829 O O . VAL A 1 106 ? -11.044 -6.141 0.775 1.00 95.81 106 VAL A O 1
ATOM 832 N N . LEU A 1 107 ? -12.112 -5.828 -1.182 1.00 94.19 107 LEU A N 1
ATOM 833 C CA . LEU A 1 107 ? -13.408 -5.516 -0.581 1.00 94.19 107 LEU A CA 1
ATOM 834 C C . LEU A 1 107 ? -13.942 -6.691 0.252 1.00 94.19 107 LEU A C 1
ATOM 836 O O . LEU A 1 107 ? -14.377 -6.484 1.383 1.00 94.19 107 LEU A O 1
ATOM 840 N N . GLN A 1 108 ? -13.857 -7.917 -0.266 1.00 92.94 108 GLN A N 1
ATOM 841 C CA . GLN A 1 108 ? -14.289 -9.127 0.443 1.00 92.94 108 GLN A CA 1
ATOM 842 C C . GLN A 1 108 ? -13.461 -9.386 1.710 1.00 92.94 108 GLN A C 1
ATOM 844 O O . GLN A 1 108 ? -14.014 -9.706 2.767 1.00 92.94 108 GLN A O 1
ATOM 849 N N . ILE A 1 109 ? -12.139 -9.199 1.640 1.00 88.38 109 ILE A N 1
ATOM 850 C CA . ILE A 1 109 ? -11.248 -9.276 2.806 1.00 88.38 109 ILE A CA 1
ATOM 851 C C . ILE A 1 109 ? -11.673 -8.238 3.846 1.00 88.38 109 ILE A C 1
ATOM 853 O O . ILE A 1 109 ? -11.773 -8.550 5.029 1.00 88.38 109 ILE A O 1
ATOM 857 N N . PHE A 1 110 ? -11.957 -7.009 3.420 1.00 86.38 110 PHE A N 1
ATOM 858 C CA . PHE A 1 110 ? -12.363 -5.951 4.335 1.00 86.38 110 PHE A CA 1
ATOM 859 C C . PHE A 1 110 ? -13.705 -6.259 5.011 1.00 86.38 110 PHE A C 1
ATOM 861 O O . PHE A 1 110 ? -13.814 -6.159 6.230 1.00 86.38 110 PHE A O 1
ATOM 868 N N . GLN A 1 111 ? -14.706 -6.691 4.242 1.00 88.94 111 GLN A N 1
ATOM 869 C CA . GLN A 1 111 ? -16.043 -7.014 4.745 1.00 88.94 111 GLN A CA 1
ATOM 870 C C . GLN A 1 111 ? -16.032 -8.204 5.705 1.00 88.94 111 GLN A C 1
ATOM 872 O O . GLN A 1 111 ? -16.573 -8.094 6.801 1.00 88.94 111 GLN A O 1
ATOM 877 N N . SER A 1 112 ? -15.371 -9.308 5.342 1.00 85.31 112 SER A N 1
ATOM 878 C CA . SER A 1 112 ? -15.284 -10.493 6.209 1.00 85.31 112 SER A CA 1
ATOM 879 C C . SER A 1 112 ? -14.666 -10.164 7.569 1.00 85.31 112 SER A C 1
ATOM 881 O O . SER A 1 112 ? -15.212 -10.535 8.603 1.00 85.31 112 SER A O 1
ATOM 883 N N . LEU A 1 113 ? -13.585 -9.382 7.586 1.00 80.12 113 LEU A N 1
ATOM 884 C CA . LEU A 1 113 ? -12.897 -8.991 8.817 1.00 80.12 113 LEU A CA 1
ATOM 885 C C . LEU A 1 113 ? -13.699 -8.014 9.689 1.00 80.12 113 LEU A C 1
ATOM 887 O O . LEU A 1 113 ? -13.478 -7.957 10.898 1.00 80.12 113 LEU A O 1
ATOM 891 N N . VAL A 1 114 ? -14.597 -7.228 9.094 1.00 79.31 114 VAL A N 1
ATOM 892 C CA . VAL A 1 114 ? -15.502 -6.336 9.832 1.00 79.31 114 VAL A CA 1
ATOM 893 C C . VAL A 1 114 ? -16.687 -7.121 10.394 1.00 79.31 114 VAL A C 1
ATOM 895 O O . VAL A 1 114 ? -17.006 -6.961 11.571 1.00 79.31 114 VAL A O 1
ATOM 898 N N . CYS A 1 115 ? -17.298 -8.004 9.601 1.00 73.00 115 CYS A N 1
ATOM 899 C CA . CYS A 1 115 ? -18.425 -8.830 10.033 1.00 73.00 115 CYS A CA 1
ATOM 900 C C . CYS A 1 115 ? -18.057 -9.744 11.208 1.00 73.00 115 CYS A C 1
ATOM 902 O O . CYS A 1 115 ? -18.785 -9.750 12.198 1.00 73.00 115 CYS A O 1
ATOM 904 N N . SER A 1 116 ? -16.894 -10.411 11.173 1.00 70.44 116 SER A N 1
ATOM 905 C CA . SER A 1 116 ? -16.453 -11.271 12.285 1.00 70.44 116 SER A CA 1
ATOM 906 C C . SER A 1 116 ? -16.351 -10.521 13.619 1.00 70.44 116 SER A C 1
ATOM 908 O O . SER A 1 116 ? -16.696 -11.063 14.662 1.00 70.44 116 SER A O 1
ATOM 910 N N . LYS A 1 117 ? -15.952 -9.243 13.602 1.00 62.38 117 LYS A N 1
ATOM 911 C CA . LYS A 1 117 ? -15.880 -8.427 14.825 1.00 62.38 117 LYS A CA 1
ATOM 912 C C . LYS A 1 117 ? -17.243 -8.004 15.353 1.00 62.38 117 LYS A C 1
ATOM 914 O O . LYS A 1 117 ? -17.412 -7.861 16.560 1.00 62.38 117 LYS A O 1
ATOM 919 N N . ILE A 1 118 ? -18.198 -7.750 14.461 1.00 63.47 118 ILE A N 1
ATOM 920 C CA . ILE A 1 118 ? -19.565 -7.408 14.866 1.00 63.47 118 ILE A CA 1
ATOM 921 C C . ILE A 1 118 ? -20.190 -8.613 15.573 1.00 63.47 118 ILE A C 1
ATOM 923 O O . ILE A 1 118 ? -20.770 -8.454 16.641 1.00 63.47 118 ILE A O 1
ATOM 927 N N . GLU A 1 119 ? -20.013 -9.813 15.024 1.00 62.06 119 GLU A N 1
ATOM 928 C CA . GLU A 1 119 ? -20.527 -11.051 15.615 1.00 62.06 119 GLU A CA 1
ATOM 929 C C . GLU A 1 119 ? -19.907 -11.345 16.991 1.00 62.06 119 GLU A C 1
ATOM 931 O O . GLU A 1 119 ? -20.642 -11.645 17.932 1.00 62.06 119 GLU A O 1
ATOM 936 N N . GLU A 1 120 ? -18.589 -11.175 17.149 1.00 61.78 120 GLU A N 1
ATOM 937 C CA . GLU A 1 120 ? -17.895 -11.322 18.441 1.00 61.78 120 GLU A CA 1
ATOM 938 C C . GLU A 1 120 ? -18.388 -10.310 19.490 1.00 61.78 120 GLU A C 1
ATOM 940 O O . GLU A 1 120 ? -18.679 -10.686 20.626 1.00 61.78 120 GLU A O 1
ATOM 945 N N . ASN A 1 121 ? -18.562 -9.040 19.113 1.00 59.09 121 ASN A N 1
ATOM 946 C CA . ASN A 1 121 ? -19.053 -8.005 20.028 1.00 59.09 121 ASN A CA 1
ATOM 947 C C . ASN A 1 121 ? -20.518 -8.236 20.442 1.00 59.09 121 ASN A C 1
ATOM 949 O O . ASN A 1 121 ? -20.883 -7.990 21.590 1.00 59.09 121 ASN A O 1
ATOM 953 N N . VAL A 1 122 ? -21.357 -8.744 19.533 1.00 63.44 122 VAL A N 1
ATOM 954 C CA . VAL A 1 122 ? -22.758 -9.110 19.818 1.00 63.44 122 VAL A CA 1
ATOM 955 C C . VAL A 1 122 ? -22.852 -10.386 20.672 1.00 63.44 122 VAL A C 1
ATOM 957 O O . VAL A 1 122 ? -23.826 -10.579 21.402 1.00 63.44 122 VAL A O 1
ATOM 960 N N . ALA A 1 123 ? -21.865 -11.281 20.603 1.00 58.94 123 ALA A N 1
ATOM 961 C CA . ALA A 1 123 ? -21.764 -12.426 21.506 1.00 58.94 123 ALA A CA 1
ATOM 962 C C . ALA A 1 123 ? -21.278 -12.015 22.909 1.00 58.94 123 ALA A C 1
ATOM 964 O O . ALA A 1 123 ? -21.810 -12.510 23.898 1.00 58.94 123 ALA A O 1
ATOM 965 N N . ALA A 1 124 ? -20.323 -11.085 23.001 1.00 60.56 124 ALA A N 1
ATOM 966 C CA . ALA A 1 124 ? -19.782 -10.599 24.272 1.00 60.56 124 ALA A CA 1
ATOM 967 C C . ALA A 1 124 ? -20.771 -9.722 25.063 1.00 60.56 124 ALA A C 1
ATOM 969 O O . ALA A 1 124 ? -20.809 -9.797 26.286 1.00 60.56 124 ALA A O 1
ATOM 970 N N . GLY A 1 125 ? -21.612 -8.935 24.384 1.00 55.19 125 GLY A N 1
ATOM 971 C CA . GLY A 1 125 ? -22.610 -8.058 25.013 1.00 55.19 125 GLY A CA 1
ATOM 972 C C . GLY A 1 125 ? -23.899 -8.740 25.493 1.00 55.19 125 GLY A C 1
ATOM 973 O O . GLY A 1 125 ? -24.885 -8.046 25.707 1.00 55.19 125 GLY A O 1
ATOM 974 N N . ARG A 1 126 ? -23.941 -10.075 25.606 1.00 52.50 126 ARG A N 1
ATOM 975 C CA . ARG A 1 126 ? -25.133 -10.840 26.032 1.00 52.50 126 ARG A CA 1
ATOM 976 C C . ARG A 1 126 ? -25.043 -11.458 27.438 1.00 52.50 126 ARG A C 1
ATOM 978 O O . ARG A 1 126 ? -25.922 -12.235 27.788 1.00 52.50 126 ARG A O 1
ATOM 985 N N . ASN A 1 127 ? -24.025 -11.117 28.232 1.00 49.47 127 ASN A N 1
ATOM 986 C CA . ASN A 1 127 ? -23.768 -11.735 29.546 1.00 49.47 127 ASN A CA 1
ATOM 987 C C . ASN A 1 127 ? -23.888 -10.794 30.760 1.00 49.47 127 ASN A C 1
ATOM 989 O O . ASN A 1 127 ? -23.414 -11.144 31.836 1.00 49.47 127 ASN A O 1
ATOM 993 N N . GLU A 1 128 ? -24.531 -9.639 30.629 1.00 52.81 128 GLU A N 1
ATOM 994 C CA . GLU A 1 128 ? -24.879 -8.798 31.779 1.00 52.81 128 GLU A CA 1
ATOM 995 C C . GLU A 1 128 ? -26.343 -8.407 31.631 1.00 52.81 128 GLU A C 1
ATOM 997 O O . GLU A 1 128 ? -26.641 -7.505 30.865 1.00 52.81 128 GLU A O 1
ATOM 1002 N N . ASP A 1 129 ? -27.239 -9.186 32.242 1.00 45.00 129 ASP A N 1
ATOM 1003 C CA . ASP A 1 129 ? -28.519 -8.735 32.804 1.00 45.00 129 ASP A CA 1
ATOM 1004 C C . ASP A 1 129 ? -29.238 -9.939 33.441 1.00 45.00 129 ASP A C 1
ATOM 1006 O O . ASP A 1 129 ? -29.485 -10.943 32.769 1.00 45.00 129 ASP A O 1
ATOM 1010 N N . CYS A 1 130 ? -29.525 -9.798 34.743 1.00 40.16 130 CYS A N 1
ATOM 1011 C CA . CYS A 1 130 ? -30.485 -10.512 35.608 1.00 40.16 130 CYS A CA 1
ATOM 1012 C C . CYS A 1 130 ? -29.867 -10.977 36.942 1.00 40.16 130 CYS A C 1
ATOM 1014 O O . CYS A 1 130 ? -29.797 -12.172 37.223 1.00 40.16 130 CYS A O 1
ATOM 1016 N N . GLU A 1 131 ? -29.497 -10.029 37.805 1.00 42.41 131 GLU A N 1
ATOM 1017 C CA . GLU A 1 131 ? -29.744 -10.199 39.241 1.00 42.41 131 GLU A CA 1
ATOM 1018 C C . GLU A 1 131 ? -30.847 -9.202 39.617 1.00 42.41 131 GLU A C 1
ATOM 1020 O O . GLU A 1 131 ? -30.628 -7.993 39.668 1.00 42.41 131 GLU A O 1
ATOM 1025 N N . GLU A 1 132 ? -32.074 -9.709 39.763 1.00 42.94 132 GLU A N 1
ATOM 1026 C CA . GLU A 1 132 ? -33.190 -8.966 40.345 1.00 42.94 132 GLU A CA 1
ATOM 1027 C C . GLU A 1 132 ? -32.899 -8.776 41.844 1.00 42.94 132 GLU A C 1
ATOM 1029 O O . GLU A 1 132 ? -32.887 -9.741 42.609 1.00 42.94 132 GLU A O 1
ATOM 1034 N N . GLU A 1 133 ? -32.646 -7.536 42.271 1.00 42.75 133 GLU A N 1
ATOM 1035 C CA . GLU A 1 133 ? -32.710 -7.160 43.686 1.00 42.75 133 GLU A CA 1
ATOM 1036 C C . GLU A 1 133 ? -34.175 -7.234 44.152 1.00 42.75 133 GLU A C 1
ATOM 1038 O O . GLU A 1 133 ? -34.991 -6.362 43.844 1.00 42.75 133 GLU A O 1
ATOM 1043 N N . GLU A 1 134 ? -34.527 -8.274 44.914 1.00 44.38 134 GLU A N 1
ATOM 1044 C CA . GLU A 1 134 ? -35.738 -8.270 45.740 1.00 44.38 134 GLU A CA 1
ATOM 1045 C C . GLU A 1 134 ? -35.542 -7.309 46.929 1.00 44.38 134 GLU A C 1
ATOM 1047 O O . GLU A 1 134 ? -35.087 -7.705 48.004 1.00 44.38 134 GLU A O 1
ATOM 1052 N N . ASP A 1 135 ? -35.910 -6.035 46.761 1.00 43.56 135 ASP A N 1
ATOM 1053 C CA . ASP A 1 135 ? -36.105 -5.120 47.893 1.00 43.56 135 ASP A CA 1
ATOM 1054 C C . ASP A 1 135 ? -37.490 -5.358 48.517 1.00 43.56 135 ASP A C 1
ATOM 1056 O O . ASP A 1 135 ? -38.525 -4.820 48.108 1.00 43.56 135 ASP A O 1
ATOM 1060 N N . GLY A 1 136 ? -37.514 -6.239 49.515 1.00 52.19 136 GLY A N 1
ATOM 1061 C CA . GLY A 1 136 ? -38.659 -6.460 50.384 1.00 52.19 136 GLY A CA 1
ATOM 1062 C C . GLY A 1 136 ? -38.846 -5.301 51.362 1.00 52.19 136 GLY A C 1
ATOM 1063 O O . GLY A 1 136 ? -38.407 -5.379 52.507 1.00 52.19 136 GLY A O 1
ATOM 1064 N N . SER A 1 137 ? -39.581 -4.265 50.951 1.00 45.91 137 SER A N 1
ATOM 1065 C CA . SER A 1 137 ? -40.088 -3.233 51.862 1.00 45.91 137 SER A CA 1
ATOM 1066 C C . SER A 1 137 ? -41.594 -3.021 51.679 1.00 45.91 137 SER A C 1
ATOM 1068 O O . SER A 1 137 ? -42.052 -2.204 50.881 1.00 45.91 137 SER A O 1
ATOM 1070 N N . LEU A 1 138 ? -42.395 -3.777 52.439 1.00 49.47 138 LEU A N 1
ATOM 1071 C CA . LEU A 1 138 ? -43.823 -3.513 52.625 1.00 49.47 138 LEU A CA 1
ATOM 1072 C C . LEU A 1 138 ? -44.035 -2.785 53.953 1.00 49.47 138 LEU A C 1
ATOM 1074 O O . LEU A 1 138 ? -43.895 -3.348 55.037 1.00 49.47 138 LEU A O 1
ATOM 1078 N N . ASN A 1 139 ? -44.399 -1.514 53.831 1.00 44.03 139 ASN A N 1
ATOM 1079 C CA . ASN A 1 139 ? -44.828 -0.640 54.912 1.00 44.03 139 ASN A CA 1
ATOM 1080 C C . ASN A 1 139 ? -46.349 -0.774 55.136 1.00 44.03 139 ASN A C 1
ATOM 1082 O O . ASN A 1 139 ? -47.116 -0.706 54.177 1.00 44.03 139 ASN A O 1
ATOM 1086 N N . GLY A 1 140 ? -46.780 -0.812 56.403 1.00 43.47 140 GLY A N 1
ATOM 1087 C CA . GLY A 1 140 ? -48.033 -0.173 56.834 1.00 43.47 140 GLY A CA 1
ATOM 1088 C C . GLY A 1 140 ? -49.183 -1.065 57.320 1.00 43.47 140 GLY A C 1
ATOM 1089 O O . GLY A 1 140 ? -50.074 -1.397 56.543 1.00 43.47 140 GLY A O 1
ATOM 1090 N N . ARG A 1 141 ? -49.267 -1.292 58.637 1.00 39.44 141 ARG A N 1
ATOM 1091 C CA . ARG A 1 141 ? -50.245 -0.658 59.554 1.00 39.44 141 ARG A CA 1
ATOM 1092 C C . ARG A 1 141 ? -50.099 -1.175 60.979 1.00 39.44 141 ARG A C 1
ATOM 1094 O O . ARG A 1 141 ? -49.929 -2.399 61.143 1.00 39.44 141 ARG A O 1
#

Foldseek 3Di:
DALLCQAPVNHDPDDDPLNVQLVVLLVLLQVLLCVQAVVDPGFQPVVDDPPDDPSVSVNVCLVVQHGTDGDPPRVVCCVPVSVLSVVSSVLSNGNDSVSRDGPVVNVVSSVVVVVVVVVVVVVVVPPDDDDDPPPPDDDDD

InterPro domains:
  IPR000719 Protein kinase domain [PS50011] (1-114)
  IPR011009 Protein kinase-like domain superfamily [SSF56112] (1-116)

Sequence (141 aa):
MAPEILVKSCCLKSASLDDLKKVDVWALGMVMFNLVNPDLKQPFQLDLVRDASAIEQVEEFLRLGKQSSGSNKYKTLQETTWLPIAKVHRNCTVVDPIKRPAALEVLQIFQSLVCSKIEENVAAGRNEDCEEEEDGSLNGR